Protein AF-A0A844LW97-F1 (afdb_monomer_lite)

pLDDT: mean 88.88, std 11.78, range [35.12, 95.56]

Organism: NCBI:txid861445

Structure (mmCIF, N/CA/C/O backbone):
data_AF-A0A844LW97-F1
#
_entry.id   AF-A0A844LW97-F1
#
loop_
_atom_site.group_PDB
_atom_site.id
_atom_site.type_symbol
_atom_site.label_atom_id
_atom_site.label_alt_id
_atom_site.label_comp_id
_atom_site.label_asym_id
_atom_site.label_entity_id
_atom_site.label_seq_id
_atom_site.pdbx_PDB_ins_code
_atom_site.Cartn_x
_atom_site.Cartn_y
_atom_site.Cartn_z
_atom_site.occupancy
_atom_site.B_iso_or_equiv
_atom_site.auth_seq_id
_atom_site.auth_comp_id
_atom_site.auth_asym_id
_atom_site.auth_atom_id
_atom_site.pdbx_PDB_model_num
ATOM 1 N N . MET A 1 1 ? 17.365 -16.696 6.779 1.00 35.12 1 MET A N 1
ATOM 2 C CA . MET A 1 1 ? 16.302 -15.840 6.213 1.00 35.12 1 MET A CA 1
ATOM 3 C C . MET A 1 1 ? 16.965 -14.629 5.583 1.00 35.12 1 MET A C 1
ATOM 5 O O . MET A 1 1 ? 17.543 -13.835 6.311 1.00 35.12 1 MET A O 1
ATOM 9 N N . GLN A 1 2 ? 16.979 -14.525 4.252 1.00 42.19 2 GLN A N 1
ATOM 10 C CA . GLN A 1 2 ? 17.365 -13.274 3.596 1.00 42.19 2 GLN A CA 1
ATOM 11 C C . GLN A 1 2 ? 16.222 -12.285 3.819 1.00 42.19 2 GLN A C 1
ATOM 13 O O . GLN A 1 2 ? 15.114 -12.517 3.342 1.00 42.19 2 GLN A O 1
ATOM 18 N N . ALA A 1 3 ? 16.468 -11.226 4.588 1.00 48.41 3 ALA A N 1
ATOM 19 C CA . ALA A 1 3 ? 15.565 -10.089 4.611 1.00 48.41 3 ALA A CA 1
ATOM 20 C C . ALA A 1 3 ? 15.574 -9.498 3.197 1.00 48.41 3 ALA A C 1
ATOM 22 O O . ALA A 1 3 ? 16.594 -8.979 2.743 1.00 48.41 3 ALA A O 1
ATOM 23 N N . LEU A 1 4 ? 14.468 -9.644 2.472 1.00 53.19 4 LEU A N 1
ATOM 24 C CA . LEU A 1 4 ? 14.242 -8.896 1.247 1.00 53.19 4 LEU A CA 1
ATOM 25 C C . LEU A 1 4 ? 14.311 -7.412 1.629 1.00 53.19 4 LEU A C 1
ATOM 27 O O . LEU A 1 4 ? 13.393 -6.882 2.248 1.00 53.19 4 LEU A O 1
ATOM 31 N N . HIS A 1 5 ? 15.413 -6.738 1.295 1.00 54.59 5 HIS A N 1
ATOM 32 C CA . HIS A 1 5 ? 15.482 -5.279 1.312 1.00 54.59 5 HIS A CA 1
ATOM 33 C C . HIS A 1 5 ? 14.615 -4.752 0.162 1.00 54.59 5 HIS A C 1
ATOM 35 O O . HIS A 1 5 ? 15.127 -4.252 -0.839 1.00 54.59 5 HIS A O 1
ATOM 41 N N . LEU A 1 6 ? 13.295 -4.914 0.275 1.00 64.38 6 LEU A N 1
ATOM 42 C CA . LEU A 1 6 ? 12.335 -4.289 -0.621 1.00 64.38 6 LEU A CA 1
ATOM 43 C C . LEU A 1 6 ? 12.468 -2.785 -0.422 1.00 64.38 6 LEU A C 1
ATOM 45 O O . LEU A 1 6 ? 12.040 -2.225 0.588 1.00 64.38 6 LEU A O 1
ATOM 49 N N . ARG A 1 7 ? 13.125 -2.121 -1.370 1.00 83.88 7 ARG A N 1
ATOM 50 C CA . ARG A 1 7 ? 13.137 -0.662 -1.403 1.00 83.88 7 ARG A CA 1
ATOM 51 C C . ARG A 1 7 ? 11.743 -0.215 -1.830 1.00 83.88 7 ARG A C 1
ATOM 53 O O . ARG A 1 7 ? 11.104 -0.891 -2.631 1.00 83.88 7 ARG A O 1
ATOM 60 N N . GLY A 1 8 ? 11.286 0.946 -1.360 1.00 87.50 8 GLY A N 1
ATOM 61 C CA . GLY A 1 8 ? 9.958 1.461 -1.729 1.00 87.50 8 GLY A CA 1
ATOM 62 C C . GLY A 1 8 ? 9.724 1.510 -3.246 1.00 87.50 8 GLY A C 1
ATOM 63 O O . GLY A 1 8 ? 8.634 1.210 -3.716 1.00 87.50 8 GLY A O 1
ATOM 64 N N . ILE A 1 9 ? 10.783 1.767 -4.021 1.00 90.06 9 ILE A N 1
ATOM 65 C CA . ILE A 1 9 ? 10.748 1.732 -5.488 1.00 90.06 9 ILE A CA 1
ATOM 66 C C . ILE A 1 9 ? 10.411 0.349 -6.068 1.00 90.06 9 ILE A C 1
ATOM 68 O O . ILE A 1 9 ? 9.755 0.263 -7.103 1.00 90.06 9 ILE A O 1
ATOM 72 N N . ASP A 1 10 ? 10.860 -0.729 -5.424 1.00 90.50 10 ASP A N 1
ATOM 73 C CA . ASP A 1 10 ? 10.625 -2.100 -5.872 1.00 90.50 10 ASP A CA 1
ATOM 74 C C . ASP A 1 10 ? 9.165 -2.502 -5.588 1.00 90.50 10 ASP A C 1
ATOM 76 O O . ASP A 1 10 ? 8.527 -3.106 -6.447 1.00 90.50 10 ASP A O 1
ATOM 80 N N . ILE A 1 11 ? 8.600 -2.057 -4.454 1.00 92.38 11 ILE A N 1
ATOM 81 C CA . ILE A 1 11 ? 7.167 -2.203 -4.129 1.00 92.38 11 ILE A CA 1
ATOM 82 C C . ILE A 1 11 ? 6.316 -1.472 -5.172 1.00 92.38 11 ILE A C 1
ATOM 84 O O . ILE A 1 11 ? 5.465 -2.076 -5.811 1.00 92.38 11 ILE A O 1
ATOM 88 N N . VAL A 1 12 ? 6.601 -0.194 -5.423 1.00 94.12 12 VAL A N 1
ATOM 89 C CA . VAL A 1 12 ? 5.853 0.630 -6.387 1.00 94.12 12 VAL A CA 1
ATOM 90 C C . VAL A 1 12 ? 5.898 0.061 -7.807 1.00 94.12 12 VAL A C 1
ATOM 92 O O . VAL A 1 12 ? 4.917 0.135 -8.542 1.00 94.12 12 VAL A O 1
ATOM 95 N N . ARG A 1 13 ? 7.027 -0.524 -8.218 1.00 92.75 13 ARG A N 1
ATOM 96 C CA . ARG A 1 13 ? 7.124 -1.212 -9.513 1.00 92.75 13 ARG A CA 1
ATOM 97 C C . ARG A 1 13 ? 6.279 -2.479 -9.553 1.00 92.75 13 ARG A C 1
ATOM 99 O O . ARG A 1 13 ? 5.656 -2.740 -10.576 1.00 92.75 13 ARG A O 1
ATOM 106 N N . ALA A 1 14 ? 6.255 -3.247 -8.465 1.00 93.69 14 ALA A N 1
ATOM 107 C CA . ALA A 1 14 ? 5.418 -4.436 -8.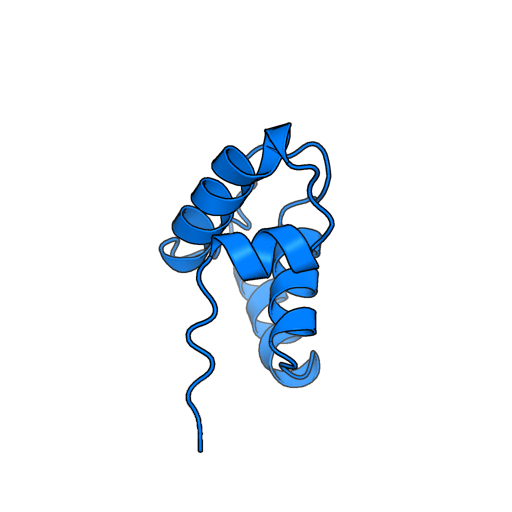357 1.00 93.69 14 ALA A CA 1
ATOM 108 C C . ALA A 1 14 ? 3.917 -4.090 -8.370 1.00 93.69 14 ALA A C 1
ATOM 110 O O . ALA A 1 14 ? 3.145 -4.842 -8.949 1.00 93.69 14 ALA A O 1
ATOM 111 N N . MET A 1 15 ? 3.536 -2.911 -7.864 1.00 94.31 15 MET A N 1
ATOM 112 C CA . MET A 1 15 ? 2.184 -2.341 -7.995 1.00 94.31 15 MET A CA 1
ATOM 113 C C . MET A 1 15 ? 1.847 -1.870 -9.428 1.00 94.31 15 MET A C 1
ATOM 115 O O . MET A 1 15 ? 0.805 -1.278 -9.658 1.00 94.31 15 MET A O 1
ATOM 119 N N . GLY A 1 16 ? 2.730 -2.041 -10.417 1.00 93.12 16 GLY A N 1
ATOM 120 C CA . GLY A 1 16 ? 2.416 -1.731 -11.817 1.00 93.12 16 GLY A CA 1
ATOM 121 C C . GLY A 1 16 ? 2.500 -0.252 -12.214 1.00 93.12 16 GLY A C 1
ATOM 122 O O . GLY A 1 16 ? 2.146 0.091 -13.345 1.00 93.12 16 GLY A O 1
ATOM 123 N N . TYR A 1 17 ? 3.018 0.637 -11.357 1.00 94.19 17 TYR A N 1
ATOM 124 C CA . TYR A 1 17 ? 3.236 2.031 -11.753 1.00 94.19 17 TYR A CA 1
ATOM 125 C C . TYR A 1 17 ? 4.255 2.128 -12.896 1.00 94.19 17 TYR A C 1
ATOM 127 O O . TYR A 1 17 ? 5.346 1.549 -12.818 1.00 94.19 17 TYR A O 1
ATOM 135 N N . PRO A 1 18 ? 3.981 2.929 -13.941 1.00 92.50 18 PRO A N 1
ATOM 136 C CA . PRO A 1 18 ? 4.941 3.123 -15.016 1.00 92.50 18 PRO A CA 1
ATOM 137 C C . PRO A 1 18 ? 6.160 3.927 -14.526 1.00 92.50 18 PRO A C 1
ATOM 139 O O . PRO A 1 18 ? 6.034 4.741 -13.604 1.00 92.50 18 PRO A O 1
ATOM 142 N N . PRO A 1 19 ? 7.329 3.806 -15.189 1.00 91.19 19 PRO A N 1
ATOM 143 C CA . PRO A 1 19 ? 8.581 4.432 -14.746 1.00 91.19 19 PRO A CA 1
ATOM 144 C C . PRO A 1 19 ? 8.485 5.938 -14.467 1.00 91.19 19 PRO A C 1
ATOM 146 O O . PRO A 1 19 ? 9.088 6.444 -13.524 1.00 91.19 19 PRO A O 1
ATOM 149 N N . LYS A 1 20 ? 7.681 6.656 -15.263 1.00 92.62 20 LYS A N 1
ATOM 150 C CA . LYS A 1 20 ? 7.463 8.104 -15.121 1.00 92.62 20 LYS A CA 1
ATOM 151 C C . LYS A 1 20 ? 6.721 8.503 -13.836 1.00 92.62 20 LYS A C 1
ATOM 153 O O . LYS A 1 20 ? 6.824 9.650 -13.420 1.00 92.62 20 LYS A O 1
ATOM 158 N N . HIS A 1 21 ? 5.989 7.578 -13.215 1.00 91.69 21 HIS A N 1
ATOM 159 C CA . HIS A 1 21 ? 5.220 7.811 -11.988 1.00 91.69 21 HIS A CA 1
ATOM 160 C C . HIS A 1 21 ? 5.844 7.151 -10.755 1.00 91.69 21 HIS A C 1
ATOM 162 O O . HIS A 1 21 ? 5.379 7.374 -9.641 1.00 91.69 21 HIS A O 1
ATOM 168 N N . THR A 1 22 ? 6.935 6.398 -10.922 1.00 90.38 22 THR A N 1
ATOM 169 C CA . THR A 1 22 ? 7.571 5.659 -9.830 1.00 90.38 22 THR A CA 1
ATOM 170 C C . THR A 1 22 ? 8.052 6.566 -8.693 1.00 90.38 22 THR A C 1
ATOM 172 O O . THR A 1 22 ? 7.943 6.180 -7.534 1.00 90.38 22 THR A O 1
ATOM 175 N N . PHE A 1 23 ? 8.555 7.773 -8.985 1.00 91.25 23 PHE A N 1
ATOM 176 C CA . PHE A 1 23 ? 9.000 8.702 -7.938 1.00 91.25 23 PHE A CA 1
ATOM 177 C C . PHE A 1 23 ? 7.826 9.186 -7.075 1.00 91.25 23 PHE A C 1
ATOM 179 O O . PHE A 1 23 ? 7.853 9.006 -5.861 1.00 91.25 23 PHE A O 1
ATOM 186 N N . ALA A 1 24 ? 6.763 9.693 -7.709 1.00 92.50 24 ALA A N 1
ATOM 187 C CA . ALA A 1 24 ? 5.557 10.143 -7.014 1.00 92.50 24 ALA A CA 1
ATOM 188 C C . ALA A 1 24 ? 4.914 9.010 -6.198 1.00 92.50 24 ALA A C 1
ATOM 190 O O . ALA A 1 24 ? 4.654 9.170 -5.013 1.00 92.50 24 ALA A O 1
ATOM 191 N N . ALA A 1 25 ? 4.760 7.819 -6.776 1.00 94.00 25 ALA A N 1
ATOM 192 C CA . ALA A 1 25 ? 4.210 6.675 -6.054 1.00 94.00 25 ALA A CA 1
ATOM 193 C C . ALA A 1 25 ? 5.119 6.184 -4.906 1.00 94.00 25 ALA A C 1
ATOM 195 O O . ALA A 1 25 ? 4.628 5.703 -3.887 1.00 94.00 25 ALA A O 1
ATOM 196 N N . THR A 1 26 ? 6.443 6.361 -5.009 1.00 94.19 26 THR A N 1
ATOM 197 C CA . THR A 1 26 ? 7.364 6.078 -3.890 1.00 94.19 26 THR A CA 1
ATOM 198 C C . THR A 1 26 ? 7.201 7.095 -2.763 1.00 94.19 26 THR A C 1
ATOM 200 O O . THR A 1 26 ? 7.227 6.721 -1.590 1.00 94.19 26 THR A O 1
ATOM 203 N N . ASP A 1 27 ? 7.000 8.370 -3.096 1.00 92.81 27 ASP A N 1
ATOM 204 C CA . ASP A 1 27 ? 6.689 9.403 -2.107 1.00 92.81 27 ASP A CA 1
ATOM 205 C C . ASP A 1 27 ? 5.325 9.161 -1.452 1.00 92.81 27 ASP A C 1
ATOM 207 O O . ASP A 1 27 ? 5.218 9.296 -0.233 1.00 92.81 27 ASP A O 1
ATOM 211 N N . ARG A 1 28 ? 4.319 8.710 -2.217 1.00 94.25 28 ARG A N 1
ATOM 212 C CA . ARG A 1 28 ? 3.027 8.252 -1.682 1.00 94.25 28 ARG A CA 1
ATOM 213 C C . ARG A 1 28 ? 3.213 7.138 -0.667 1.00 94.25 28 ARG A C 1
ATOM 215 O O . ARG A 1 28 ? 2.711 7.247 0.445 1.00 94.25 28 ARG A O 1
ATOM 222 N N . LEU A 1 29 ? 3.964 6.095 -1.021 1.00 94.62 29 LEU A N 1
ATOM 223 C CA . LEU A 1 29 ? 4.241 4.978 -0.120 1.00 94.62 29 LEU A CA 1
ATOM 224 C C . LEU A 1 29 ? 4.909 5.461 1.175 1.00 94.62 29 LEU A C 1
ATOM 226 O O . LEU A 1 29 ? 4.508 5.055 2.262 1.00 94.62 29 LEU A O 1
ATOM 230 N N . ARG A 1 30 ? 5.892 6.366 1.079 1.00 92.75 30 ARG A N 1
ATOM 231 C CA . ARG A 1 30 ? 6.536 6.957 2.262 1.00 92.75 30 ARG A CA 1
ATOM 232 C C . ARG A 1 30 ? 5.533 7.723 3.125 1.00 92.75 30 ARG A C 1
ATOM 234 O O . ARG A 1 30 ? 5.534 7.549 4.337 1.00 92.75 30 ARG A O 1
ATOM 241 N N . TYR A 1 31 ? 4.692 8.549 2.508 1.00 92.38 31 TYR A N 1
ATOM 242 C CA . TYR A 1 31 ? 3.659 9.308 3.207 1.00 92.38 31 TYR A CA 1
ATOM 243 C C . TYR A 1 31 ? 2.668 8.384 3.928 1.00 92.38 31 TYR A C 1
ATOM 245 O O . TYR A 1 31 ? 2.453 8.538 5.128 1.00 92.38 31 TYR A O 1
ATOM 253 N N . VAL A 1 32 ? 2.133 7.385 3.223 1.00 92.75 32 VAL A N 1
ATOM 254 C CA . VAL A 1 32 ? 1.193 6.387 3.750 1.00 92.75 32 VAL A CA 1
ATOM 255 C C . VAL A 1 32 ? 1.763 5.687 4.984 1.00 92.75 32 VAL A C 1
ATOM 257 O O . VAL A 1 32 ? 1.100 5.638 6.014 1.00 92.75 32 VAL A O 1
ATOM 260 N N . LEU A 1 33 ? 3.011 5.216 4.925 1.00 90.06 33 LEU A N 1
ATOM 261 C CA . LEU A 1 33 ? 3.647 4.496 6.037 1.00 90.06 33 LEU A CA 1
ATOM 262 C C . LEU A 1 33 ? 3.967 5.382 7.253 1.00 90.06 33 LEU A C 1
ATOM 264 O O . LEU A 1 33 ? 4.168 4.862 8.348 1.00 90.06 33 LEU A O 1
ATOM 268 N N . CYS A 1 34 ? 4.030 6.703 7.076 1.00 90.88 34 CYS A N 1
ATOM 269 C CA . CYS A 1 34 ? 4.251 7.664 8.159 1.00 90.88 34 CYS A CA 1
ATOM 270 C C . CYS A 1 34 ? 2.955 8.327 8.657 1.00 90.88 34 CYS A C 1
ATOM 272 O O . CYS A 1 34 ? 2.990 9.045 9.657 1.00 90.88 34 CYS A O 1
ATOM 274 N N . SER A 1 35 ? 1.829 8.124 7.969 1.00 92.06 35 SER A N 1
ATOM 275 C CA . SER A 1 35 ? 0.548 8.746 8.296 1.00 92.06 35 SER A CA 1
ATOM 276 C C . SER A 1 35 ? -0.187 7.950 9.384 1.00 92.06 35 SER A C 1
ATOM 278 O O . SER A 1 35 ? -0.319 6.731 9.255 1.00 92.06 35 SER A O 1
ATOM 280 N N . PRO A 1 36 ? -0.737 8.604 10.428 1.00 90.19 36 PRO A N 1
ATOM 281 C CA . PRO A 1 36 ? -1.511 7.919 11.470 1.00 90.19 36 PRO A CA 1
ATOM 282 C C . PRO A 1 36 ? -2.802 7.288 10.933 1.00 90.19 36 PRO A C 1
ATOM 284 O O . PRO A 1 36 ? -3.339 6.368 11.542 1.00 90.19 36 PRO A O 1
ATOM 287 N N . VAL A 1 37 ? -3.286 7.771 9.787 1.00 93.75 37 VAL A N 1
ATOM 288 C CA . VAL A 1 37 ? -4.473 7.260 9.090 1.00 93.75 37 VAL A CA 1
ATOM 289 C C . VAL A 1 37 ? -4.101 6.482 7.828 1.00 93.75 37 VAL A C 1
ATOM 291 O O . VAL A 1 37 ? -4.956 6.221 6.991 1.00 93.75 37 VAL A O 1
ATOM 294 N N . LEU A 1 38 ? -2.820 6.131 7.658 1.00 93.50 38 LEU A N 1
ATOM 295 C CA . LEU A 1 38 ? -2.304 5.387 6.506 1.00 93.50 38 LEU A CA 1
ATOM 296 C C . LEU A 1 38 ? -2.651 6.026 5.144 1.00 93.50 38 LEU A C 1
ATOM 298 O O . LEU A 1 38 ? -2.784 5.340 4.137 1.00 93.50 38 LEU A O 1
ATOM 302 N N . GLY A 1 39 ? -2.817 7.352 5.101 1.00 92.44 39 GLY A N 1
ATOM 303 C CA . GLY A 1 39 ? -3.213 8.080 3.889 1.00 92.44 39 GLY A CA 1
ATOM 304 C C . GLY A 1 39 ? -4.638 7.794 3.396 1.00 92.44 39 GLY A C 1
ATOM 305 O O . GLY A 1 39 ? -4.948 8.092 2.244 1.00 92.44 39 GLY A O 1
ATOM 306 N N . LEU A 1 40 ? -5.505 7.235 4.250 1.00 94.00 40 LEU A N 1
ATOM 307 C CA . LEU A 1 40 ? -6.926 6.995 3.960 1.00 94.00 40 LEU A CA 1
ATOM 308 C C . LEU A 1 40 ? -7.780 8.270 3.929 1.00 94.00 40 LEU A C 1
ATOM 310 O O . LEU A 1 40 ? -8.929 8.222 3.507 1.00 94.00 40 LEU A O 1
ATOM 314 N N . ASP A 1 41 ? -7.217 9.406 4.336 1.00 90.88 41 ASP A N 1
ATOM 315 C CA . ASP A 1 41 ? -7.863 10.723 4.331 1.00 90.88 41 ASP A CA 1
ATOM 316 C C . ASP A 1 41 ? -8.018 11.342 2.929 1.00 90.88 41 ASP A C 1
ATOM 318 O O . ASP A 1 41 ? -8.577 12.427 2.787 1.00 90.88 41 ASP A O 1
ATOM 322 N N . GLY A 1 42 ? -7.510 10.680 1.885 1.00 84.62 42 GLY A N 1
ATOM 323 C CA . GLY A 1 42 ? -7.588 11.171 0.508 1.00 84.62 42 GLY A CA 1
ATOM 324 C C . GLY A 1 42 ? -6.707 12.394 0.230 1.00 84.62 42 GLY A C 1
ATOM 325 O O . GLY A 1 42 ? -6.817 12.997 -0.836 1.00 84.62 42 GLY A O 1
ATOM 326 N N . SER A 1 43 ? -5.808 12.754 1.150 1.00 86.44 43 SER A N 1
ATOM 327 C CA . SER A 1 43 ? -4.887 13.889 0.997 1.00 86.44 43 SER A CA 1
ATOM 328 C C . SER A 1 43 ? -3.856 13.689 -0.119 1.00 86.44 43 SER A C 1
ATOM 330 O O . SER A 1 43 ? -3.301 14.658 -0.642 1.00 86.44 43 SER A O 1
ATOM 332 N N . TYR A 1 44 ? -3.610 12.435 -0.506 1.00 86.25 44 TYR A N 1
ATOM 333 C CA . TYR A 1 44 ? -2.689 12.072 -1.573 1.00 86.25 44 TYR A CA 1
ATOM 334 C C . TYR A 1 44 ? -3.456 11.666 -2.833 1.00 86.25 44 TYR A C 1
ATOM 336 O O . TYR A 1 44 ? -4.051 10.592 -2.894 1.00 86.25 44 TYR A O 1
ATOM 344 N N . ILE A 1 45 ? -3.409 12.520 -3.856 1.00 83.50 45 ILE A N 1
ATOM 345 C CA . ILE A 1 45 ? -4.082 12.277 -5.135 1.00 83.50 45 ILE A CA 1
ATOM 346 C C . ILE A 1 45 ? -3.241 11.331 -5.988 1.00 83.50 45 ILE A C 1
ATOM 348 O O . ILE A 1 45 ? -2.044 11.546 -6.191 1.00 83.50 45 ILE A O 1
ATOM 352 N N . ASP A 1 46 ? -3.890 10.315 -6.543 1.00 87.81 46 ASP A N 1
ATOM 353 C CA . ASP A 1 46 ? -3.277 9.349 -7.439 1.00 87.81 46 ASP A CA 1
ATOM 354 C C . ASP A 1 46 ? -4.253 8.979 -8.559 1.00 87.81 46 ASP A C 1
ATOM 356 O O . ASP A 1 46 ? -5.456 8.862 -8.341 1.00 87.81 46 ASP A O 1
ATOM 360 N N . ALA A 1 47 ? -3.729 8.835 -9.773 1.00 88.75 47 ALA A N 1
ATOM 361 C CA . ALA A 1 47 ? -4.518 8.503 -10.953 1.00 88.75 47 ALA A CA 1
ATOM 362 C C . ALA A 1 47 ? -4.742 6.990 -11.134 1.00 88.75 47 ALA A C 1
ATOM 364 O O . ALA A 1 47 ? -5.522 6.603 -12.001 1.00 88.75 47 ALA A O 1
ATOM 365 N N . TYR A 1 48 ? -4.028 6.151 -10.379 1.00 91.62 48 TYR A N 1
ATOM 366 C CA . TYR A 1 48 ? -4.000 4.696 -10.546 1.00 91.62 48 TYR A CA 1
ATOM 367 C C . TYR A 1 48 ? -4.760 3.945 -9.458 1.00 91.62 48 TYR A C 1
ATOM 369 O O . TYR A 1 48 ? -5.348 2.911 -9.751 1.00 91.62 48 TYR A O 1
ATOM 377 N N . TYR A 1 49 ? -4.734 4.457 -8.229 1.00 92.94 49 T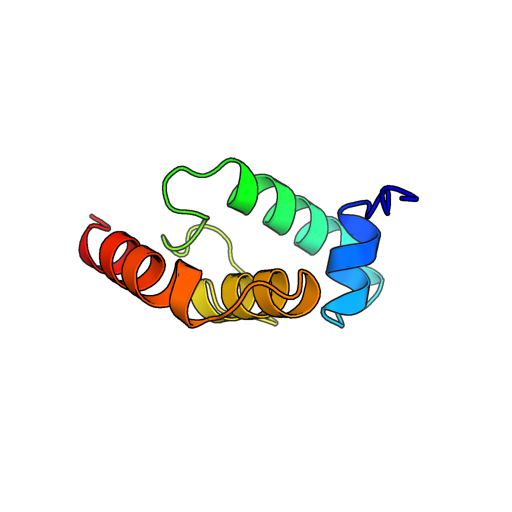YR A N 1
ATOM 378 C CA . TYR A 1 49 ? -5.337 3.806 -7.070 1.00 92.94 49 TYR A CA 1
ATOM 379 C C . TYR A 1 49 ? -6.004 4.839 -6.184 1.00 92.94 49 TYR A C 1
ATOM 381 O O . TYR A 1 49 ? -5.357 5.827 -5.814 1.00 92.94 49 TYR A O 1
ATOM 389 N N . ASP A 1 50 ? -7.222 4.562 -5.733 1.00 92.94 50 ASP A N 1
ATOM 390 C CA . ASP A 1 50 ? -7.767 5.285 -4.592 1.00 92.94 50 ASP A CA 1
ATOM 391 C C . ASP A 1 50 ? -6.959 4.995 -3.302 1.00 92.94 50 ASP A C 1
ATOM 393 O O . ASP A 1 50 ? -5.963 4.259 -3.292 1.00 92.94 50 ASP A O 1
ATOM 397 N N . ALA A 1 51 ? -7.311 5.649 -2.194 1.00 92.94 51 ALA A N 1
ATOM 398 C CA . ALA A 1 51 ? -6.580 5.498 -0.936 1.00 92.94 51 ALA A CA 1
ATOM 399 C C . ALA A 1 51 ? -6.634 4.070 -0.363 1.00 92.94 51 ALA A C 1
ATOM 401 O O . ALA A 1 51 ? -5.634 3.582 0.168 1.00 92.94 51 ALA A O 1
ATOM 402 N N . SER A 1 52 ? -7.779 3.397 -0.486 1.00 92.69 52 SER A N 1
ATOM 403 C CA . SER A 1 52 ? -7.990 2.060 0.073 1.00 92.69 52 SER A CA 1
ATOM 404 C C . SER A 1 52 ? -7.388 0.982 -0.823 1.00 92.69 52 SER A C 1
ATOM 406 O O . SER A 1 52 ? -6.685 0.101 -0.331 1.00 92.69 52 SER A O 1
ATOM 408 N N . GLU A 1 53 ? -7.604 1.077 -2.133 1.00 93.62 53 GLU A N 1
ATOM 409 C CA . GLU A 1 53 ? -7.040 0.195 -3.153 1.00 93.62 53 GLU A CA 1
ATOM 410 C C . GLU A 1 53 ? -5.512 0.192 -3.091 1.00 93.62 53 GLU A C 1
ATOM 412 O O . GLU A 1 53 ? -4.899 -0.873 -3.140 1.00 93.62 53 GLU A O 1
ATOM 417 N N . PHE A 1 54 ? -4.890 1.360 -2.892 1.00 95.06 54 PHE A N 1
ATOM 418 C CA . PHE A 1 54 ? -3.439 1.458 -2.740 1.00 95.06 54 PHE A CA 1
ATOM 419 C C . PHE A 1 54 ? -2.925 0.629 -1.558 1.00 95.06 54 PHE A C 1
ATOM 421 O O . PHE A 1 54 ? -1.951 -0.108 -1.697 1.00 95.06 54 PHE A O 1
ATOM 428 N N . LEU A 1 55 ? -3.574 0.725 -0.393 1.00 94.44 55 LEU A N 1
ATOM 429 C CA . LEU A 1 55 ? -3.180 -0.040 0.794 1.00 94.44 55 LEU A CA 1
ATOM 430 C C . LEU A 1 55 ? -3.418 -1.538 0.628 1.00 94.44 55 LEU A C 1
ATOM 432 O O . LEU A 1 55 ? -2.563 -2.332 1.017 1.00 94.44 55 LEU A O 1
ATOM 436 N N . ILE A 1 56 ? -4.554 -1.920 0.042 1.00 94.56 56 ILE A N 1
ATOM 437 C CA . ILE A 1 56 ? -4.875 -3.322 -0.240 1.00 94.56 56 ILE A CA 1
ATOM 438 C C . ILE A 1 56 ? -3.804 -3.928 -1.148 1.00 94.56 56 ILE A C 1
ATOM 440 O O . ILE A 1 56 ? -3.304 -5.014 -0.858 1.00 94.56 56 ILE A O 1
ATOM 444 N N . GLU A 1 57 ? -3.397 -3.212 -2.195 1.00 95.56 57 GLU A N 1
ATOM 445 C CA . GLU A 1 57 ? -2.366 -3.672 -3.123 1.00 95.56 57 GLU A CA 1
ATOM 446 C C . GLU A 1 57 ? -0.989 -3.777 -2.443 1.00 95.56 57 GLU A C 1
ATOM 448 O O . GLU A 1 57 ? -0.304 -4.792 -2.582 1.00 95.56 57 GLU A O 1
ATOM 453 N N . VAL A 1 58 ? -0.597 -2.789 -1.628 1.00 94.12 58 VAL A N 1
ATOM 454 C CA . VAL A 1 58 ? 0.647 -2.859 -0.835 1.00 94.12 58 VAL A CA 1
ATOM 455 C C . VAL A 1 58 ? 0.638 -4.079 0.091 1.00 94.12 58 VAL A C 1
ATOM 457 O O . VAL A 1 58 ? 1.621 -4.818 0.143 1.00 94.12 58 VAL A O 1
ATOM 460 N N . PHE A 1 59 ? -0.455 -4.322 0.813 1.00 94.12 59 PHE A N 1
ATOM 461 C CA . PHE A 1 59 ? -0.561 -5.458 1.732 1.00 94.12 59 PHE A CA 1
ATOM 462 C C . PHE A 1 59 ? -0.613 -6.803 1.008 1.00 94.12 59 PHE A C 1
ATOM 464 O O . PHE A 1 59 ? 0.001 -7.759 1.481 1.00 94.12 59 PHE A O 1
ATOM 471 N N . SER A 1 60 ? -1.260 -6.860 -0.157 1.00 93.69 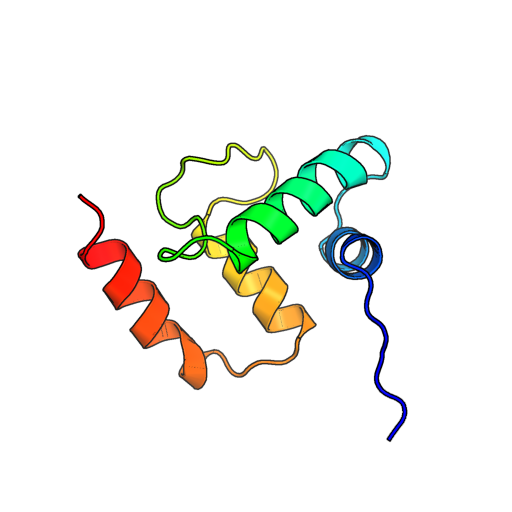60 SER A N 1
ATOM 472 C CA . SER A 1 60 ? -1.253 -8.021 -1.049 1.00 93.69 60 SER A CA 1
ATOM 473 C C . SER A 1 60 ? 0.173 -8.390 -1.474 1.00 93.69 60 SER A C 1
ATOM 475 O O . SER A 1 60 ? 0.596 -9.535 -1.308 1.00 93.69 60 SER A O 1
ATOM 477 N N . LEU A 1 61 ? 0.975 -7.411 -1.911 1.00 92.88 61 LEU A N 1
ATOM 478 C CA . LEU A 1 61 ? 2.383 -7.619 -2.283 1.00 92.88 61 LEU A CA 1
ATOM 479 C C . LEU A 1 61 ? 3.260 -8.060 -1.107 1.00 92.88 61 LEU A C 1
ATOM 481 O O . LEU A 1 61 ? 4.198 -8.840 -1.283 1.00 92.88 61 LEU A O 1
ATOM 485 N N . LEU A 1 62 ? 2.952 -7.573 0.096 1.00 90.31 62 LEU A N 1
ATOM 486 C CA . LEU A 1 62 ? 3.604 -7.995 1.336 1.00 90.31 62 LEU A CA 1
ATOM 487 C C . LEU A 1 62 ? 3.065 -9.329 1.876 1.00 90.31 62 LEU A C 1
ATOM 489 O O . LEU A 1 62 ? 3.559 -9.800 2.900 1.00 90.31 62 LEU A O 1
ATOM 493 N N . GLN A 1 63 ? 2.099 -9.947 1.187 1.00 92.75 63 GLN A N 1
ATOM 494 C CA . GLN A 1 63 ? 1.461 -11.213 1.559 1.00 92.75 63 GLN A CA 1
ATOM 495 C C . GLN A 1 63 ? 0.848 -11.172 2.966 1.00 92.75 63 GLN A C 1
ATOM 497 O O . GLN A 1 63 ? 0.883 -12.153 3.708 1.00 92.75 63 GLN A O 1
ATOM 502 N N . ILE A 1 64 ? 0.299 -10.017 3.347 1.00 92.81 64 ILE A N 1
ATOM 503 C CA . ILE A 1 64 ? -0.430 -9.855 4.603 1.00 92.81 64 ILE A CA 1
ATOM 504 C C . ILE A 1 64 ? -1.866 -10.321 4.370 1.00 92.81 64 ILE A C 1
ATOM 506 O O . ILE A 1 64 ? -2.532 -9.862 3.441 1.00 92.81 64 ILE A O 1
ATOM 510 N N . ASP A 1 65 ? -2.347 -11.218 5.230 1.00 95.25 65 ASP A N 1
ATOM 511 C CA . ASP A 1 65 ? -3.712 -11.734 5.158 1.00 95.25 65 ASP A CA 1
ATOM 512 C C . ASP A 1 65 ? -4.739 -10.589 5.306 1.00 95.25 65 ASP A C 1
ATOM 514 O O . ASP A 1 65 ? -4.673 -9.845 6.295 1.00 95.25 65 ASP A O 1
ATOM 518 N N . PRO A 1 66 ? -5.698 -10.438 4.369 1.00 93.75 66 PRO A N 1
ATOM 519 C CA . PRO A 1 66 ? -6.786 -9.471 4.476 1.00 93.75 66 PRO A CA 1
ATOM 520 C C . PRO A 1 66 ? -7.526 -9.483 5.813 1.00 93.75 66 PRO A C 1
ATOM 522 O O . PRO A 1 66 ? -7.870 -8.413 6.325 1.00 93.75 66 PRO A O 1
ATOM 525 N N . GLU A 1 67 ? -7.729 -10.650 6.426 1.00 95.31 67 GLU A N 1
ATOM 526 C CA . GLU A 1 67 ? -8.408 -10.757 7.723 1.00 95.31 67 GLU A CA 1
ATOM 527 C C . GLU A 1 67 ? -7.659 -10.007 8.837 1.00 95.31 67 GLU A C 1
ATOM 529 O O . GLU A 1 67 ? -8.276 -9.521 9.786 1.00 95.31 67 GLU A O 1
ATOM 534 N N . THR A 1 68 ? -6.342 -9.823 8.688 1.00 94.00 68 THR A N 1
ATOM 535 C CA . THR A 1 68 ? -5.487 -9.148 9.676 1.00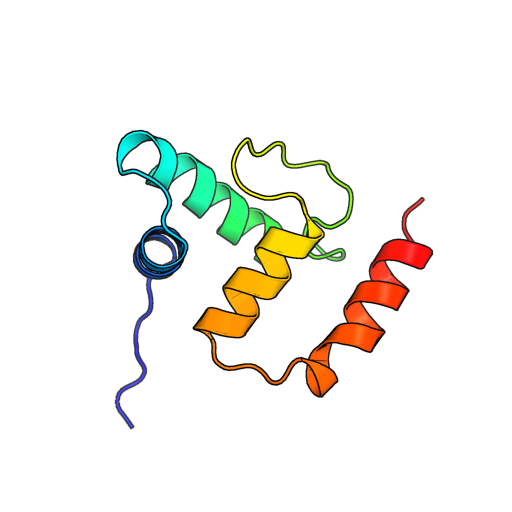 94.00 68 THR A CA 1
ATOM 536 C C . THR A 1 68 ? -5.679 -7.630 9.691 1.00 94.00 68 THR A C 1
ATOM 538 O O . THR A 1 68 ? -5.504 -7.001 10.735 1.00 94.00 68 THR A O 1
ATOM 541 N N . TYR A 1 69 ? -6.026 -7.012 8.556 1.00 93.31 69 TYR A N 1
ATOM 542 C CA . TYR A 1 69 ? -6.049 -5.548 8.432 1.00 93.31 69 TYR A CA 1
ATOM 543 C C . TYR A 1 69 ? -7.414 -4.957 8.072 1.00 93.31 69 TYR A C 1
ATOM 545 O O . TYR A 1 69 ? -7.637 -3.773 8.327 1.00 93.31 69 TYR A O 1
ATOM 553 N N . GLN A 1 70 ? -8.343 -5.730 7.497 1.00 93.75 70 GLN A N 1
ATOM 554 C CA . GLN A 1 70 ? -9.603 -5.184 6.977 1.00 93.75 70 GLN A CA 1
ATOM 555 C C . GLN A 1 70 ? -10.438 -4.463 8.041 1.00 93.75 70 GLN A C 1
ATOM 557 O O . GLN A 1 70 ? -11.026 -3.420 7.750 1.00 93.75 70 GLN A O 1
ATOM 562 N N . LEU A 1 71 ? -10.499 -4.996 9.266 1.00 93.75 71 LEU A N 1
ATOM 563 C CA . LEU A 1 71 ? -11.232 -4.347 10.355 1.00 93.75 71 LEU A CA 1
ATOM 564 C C . LEU A 1 71 ? -10.590 -3.005 10.728 1.00 93.75 71 LEU A C 1
ATOM 566 O O . LEU A 1 71 ? -11.295 -2.004 10.837 1.00 93.75 71 LEU A O 1
ATOM 570 N N . SER A 1 72 ? -9.263 -2.978 10.853 1.00 93.06 72 SER A N 1
ATOM 571 C CA . SER A 1 72 ? -8.498 -1.772 11.176 1.00 93.06 72 SER A CA 1
ATOM 572 C C . SER A 1 72 ? -8.664 -0.694 10.106 1.00 93.06 72 SER A C 1
ATOM 574 O O . SER A 1 72 ? -8.917 0.459 10.443 1.00 93.06 72 SER A O 1
ATOM 576 N N . LEU A 1 73 ? -8.609 -1.055 8.816 1.00 93.62 73 LEU A N 1
ATOM 577 C CA . LEU A 1 73 ? -8.845 -0.098 7.728 1.00 93.62 73 LEU A CA 1
ATOM 578 C C . LEU A 1 73 ? -10.255 0.501 7.801 1.00 93.62 73 LEU A C 1
ATOM 580 O O . LEU A 1 73 ? -10.402 1.718 7.728 1.00 93.62 73 LEU A O 1
ATOM 584 N N . LYS A 1 74 ? -11.288 -0.327 8.015 1.00 93.56 74 LYS A N 1
ATOM 585 C CA . LYS A 1 74 ? -12.672 0.158 8.168 1.00 93.56 74 LYS A CA 1
ATOM 586 C C . LYS A 1 74 ? -12.812 1.126 9.341 1.00 93.56 74 LYS A C 1
ATOM 588 O O . LYS A 1 74 ? -13.461 2.157 9.197 1.00 93.56 74 LYS A O 1
ATOM 593 N N . GLN A 1 75 ? -12.196 0.811 10.479 1.00 94.38 75 GLN A N 1
ATOM 594 C CA . GLN A 1 75 ? -12.217 1.674 11.660 1.00 94.38 75 GLN A CA 1
ATOM 595 C C . GLN A 1 75 ? -11.506 3.006 11.416 1.00 94.38 75 GLN A C 1
ATOM 597 O O . GLN A 1 75 ? -12.012 4.038 11.842 1.00 94.38 75 GLN A O 1
ATOM 602 N N . ILE A 1 76 ? -10.361 3.007 10.726 1.00 94.00 76 ILE A N 1
ATOM 603 C CA . ILE A 1 76 ? -9.664 4.252 10.378 1.00 94.00 76 ILE A CA 1
ATOM 604 C C . ILE A 1 76 ? -10.573 5.127 9.518 1.00 94.00 76 ILE A C 1
ATOM 606 O O . ILE A 1 76 ? -10.804 6.272 9.887 1.00 94.00 76 ILE A O 1
ATOM 610 N N . VAL A 1 77 ? -11.146 4.578 8.439 1.00 92.75 77 VAL A N 1
ATOM 611 C CA . VAL A 1 77 ? -12.036 5.324 7.530 1.00 92.75 77 VAL A CA 1
ATOM 612 C C . VAL A 1 77 ? -13.248 5.905 8.265 1.00 92.75 77 VAL A C 1
ATOM 614 O O . VAL A 1 77 ? -13.615 7.050 8.028 1.00 92.75 77 VAL A O 1
ATOM 617 N N . GLN A 1 78 ? -13.857 5.150 9.183 1.00 93.69 78 GLN A N 1
ATOM 618 C CA . GLN A 1 78 ? -15.012 5.612 9.967 1.00 93.69 78 GLN A CA 1
ATOM 619 C C . GLN A 1 78 ? -14.687 6.742 10.951 1.00 93.69 78 GLN A C 1
ATOM 621 O O . GLN A 1 78 ? -15.589 7.480 11.335 1.00 93.69 78 GLN A O 1
ATOM 626 N N . ASN A 1 79 ? -13.426 6.856 11.369 1.00 93.06 79 ASN A N 1
ATOM 627 C CA . ASN A 1 79 ? -12.957 7.860 12.322 1.00 93.06 79 ASN A CA 1
ATOM 628 C C . ASN A 1 79 ? -12.271 9.054 11.640 1.00 93.06 79 ASN A C 1
ATOM 630 O O . ASN A 1 79 ? -11.697 9.897 12.333 1.00 93.06 79 ASN A O 1
ATOM 634 N N . LEU A 1 80 ? -12.287 9.118 10.304 1.00 88.88 80 LEU A N 1
ATOM 635 C CA . LEU A 1 80 ? -11.820 10.297 9.585 1.00 88.88 80 LEU A CA 1
ATOM 636 C C . LEU A 1 80 ? -12.758 11.487 9.880 1.00 88.88 80 LEU A C 1
ATOM 638 O O . LEU A 1 80 ? -13.970 11.283 9.981 1.00 88.88 80 LEU A O 1
ATOM 642 N N . PRO A 1 81 ? -12.201 12.697 10.0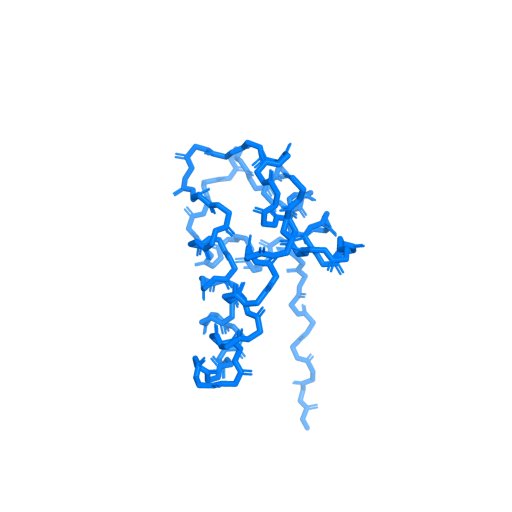71 1.00 76.44 81 PRO A N 1
ATOM 643 C CA . PRO A 1 81 ? -12.962 13.897 10.420 1.00 76.44 81 PRO A CA 1
ATOM 644 C C . PRO A 1 81 ? -13.872 14.404 9.295 1.00 76.44 81 PRO A C 1
ATOM 646 O O . PRO A 1 81 ? -13.569 14.151 8.107 1.00 76.44 81 PRO A O 1
#

Sequence (81 aa):
MQALHLRGIDIVRAMGYPPKHTFAATDRLRYVLCSPVLGLDGSYIDAYYDASEFLIEVFSLLQIDPETYQLSLKQIVQNLP

Secondary str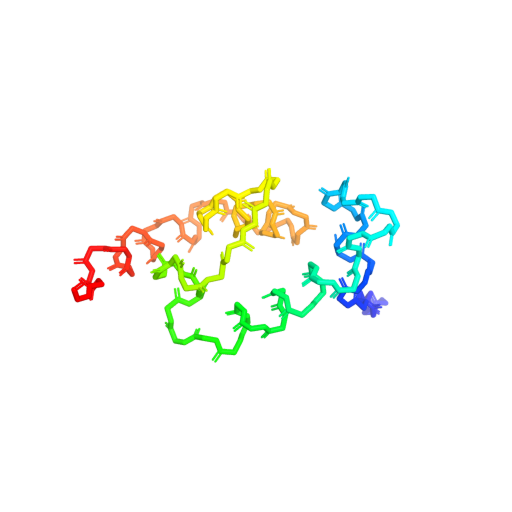ucture (DSSP, 8-state):
-------HHHHHHHTT--GGGHHHHHHHHHHHHH-TTTTTTS-S--SS--HHHHHHHHHHHTT--HHHHHHHHHHHHHT--

Foldseek 3Di:
DPDPPCQLLNLLVQVVDDPVCSVVSSVLCVCLVPDPLSCLLQPRDDPRDGSVRSVVSSCVVVVNDCVVCVVVNVVSNVPHD

Radius of gyration: 12.87 Å; chains: 1; bounding box: 32×30×27 Å